Protein AF-A0A699ZRK3-F1 (afdb_monomer)

Radius of gyration: 32.1 Å; Cα contacts (8 Å, |Δi|>4): 124; chains: 1; bounding box: 106×73×51 Å

pLDDT: mean 73.46, std 18.44, range [34.91, 96.25]

Mean predicted aligned error: 18.44 Å

Sequence (163 aa):
MKPRAFPRVPQQLSASVSWQQLATVFAVLYSLGYLVGFLTKDSLFSGGLVTSGSGHAPSAVLLDATHKWKGDTVHTVFTSSGDAYQNFQSRIMYATYKLVQQQPGGERLTGFTRILHRTVPDVLMDEIPTFHTQPLKPQCDGWCDYPVANSEWLACVRGHSVV

Nearest PDB structures (foldseek):
  3m1a-assembly2_B  TM=4.588E-01  e=1.858E+00  Streptomyces avermitilis
  3m1a-assembly6_J  TM=3.728E-01  e=2.599E+00  Streptomyces avermitilis
  3m1a-assembly4_E  TM=3.928E-01  e=9.934E+00  Streptomyces avermitilis

Foldseek 3Di:
DDDDDDDDDDDPPPPDCDPVNVVVVVVVVVVVVVVCCVVCVVVVVPPDDPDPDDDDDPPPPPPPPPDDDDPQADAAEDEDQQDPVSVVVQVVVVVVLVVCLPDVVSVSHDYYEYEHLAPDDHPCVVPHHYDYWDFCDNVPRVHDPCSVVRTCVVCVVVVNDDD

InterPro domains:
  IPR044845 Glycosyltransferase HPAT/SRGT1-like [PTHR31485] (68-151)
  IPR056508 Hydroxyproline O-arabinosyltransferase-like domain [PF23452] (75-150)

Solvent-accessible surface area (backbone atoms only — not comparable to full-atom values): 10412 Å² total; per-residue (Å²): 141,84,84,88,81,80,84,79,77,84,80,80,81,77,81,76,83,47,71,68,58,54,52,51,51,52,53,51,52,51,51,50,50,50,49,51,56,63,72,38,57,71,60,74,75,60,81,65,88,79,74,89,70,81,87,70,77,80,76,75,78,73,73,66,86,80,68,80,76,61,100,75,57,44,68,50,72,49,80,34,77,68,44,77,66,50,47,55,50,49,51,54,52,52,53,50,49,56,57,48,38,74,39,95,76,14,80,29,57,72,44,64,40,39,36,32,48,31,86,68,88,54,92,49,57,87,78,43,57,54,48,79,28,55,54,76,45,78,83,39,48,87,63,51,102,52,41,74,77,39,24,47,60,58,36,51,75,69,71,40,83,85,128

Structure (mmCIF, N/CA/C/O backbone):
data_AF-A0A699ZRK3-F1
#
_entry.id   AF-A0A699ZRK3-F1
#
loop_
_atom_site.group_PDB
_atom_site.id
_atom_site.type_symbol
_atom_site.label_atom_id
_atom_site.label_alt_id
_atom_site.label_comp_id
_atom_site.label_asym_id
_atom_site.label_entity_id
_atom_site.label_seq_id
_atom_site.pdbx_PDB_ins_code
_atom_site.Cartn_x
_atom_site.Cartn_y
_atom_site.Cartn_z
_atom_site.occupancy
_atom_site.B_iso_or_equiv
_atom_site.auth_seq_id
_atom_site.auth_comp_id
_atom_site.auth_asym_id
_atom_site.auth_atom_id
_atom_site.pdbx_PDB_model_num
ATOM 1 N N . MET A 1 1 ? 82.125 53.789 28.891 1.00 50.91 1 MET A N 1
ATOM 2 C CA . MET A 1 1 ? 80.822 53.984 28.214 1.00 50.91 1 MET A CA 1
ATOM 3 C C . MET A 1 1 ? 80.388 52.675 27.573 1.00 50.91 1 MET A C 1
ATOM 5 O O . MET A 1 1 ? 81.111 52.184 26.716 1.00 50.91 1 MET A O 1
ATOM 9 N N . LYS A 1 2 ? 79.229 52.120 27.945 1.00 46.81 2 LYS A N 1
ATOM 10 C CA . LYS A 1 2 ? 78.450 51.267 27.035 1.00 46.81 2 LYS A CA 1
ATOM 11 C C . LYS A 1 2 ? 76.952 51.429 27.350 1.00 46.81 2 LYS A C 1
ATOM 13 O O . LYS A 1 2 ? 76.616 51.489 28.532 1.00 46.81 2 LYS A O 1
ATOM 18 N N . PRO A 1 3 ? 76.091 51.640 26.338 1.00 52.22 3 PRO A N 1
ATOM 19 C CA . PRO A 1 3 ? 74.772 52.235 26.521 1.00 52.22 3 PRO A CA 1
ATOM 20 C C . PRO A 1 3 ? 73.672 51.206 26.826 1.00 52.22 3 PRO A C 1
ATOM 22 O O . PRO A 1 3 ? 73.825 50.011 26.590 1.00 52.22 3 PRO A O 1
ATOM 25 N N . ARG A 1 4 ? 72.563 51.739 27.359 1.00 62.59 4 ARG A N 1
ATOM 26 C CA . ARG A 1 4 ? 71.300 51.082 27.742 1.00 62.59 4 ARG A CA 1
ATOM 27 C C . ARG A 1 4 ? 70.678 50.235 26.625 1.00 62.59 4 ARG A C 1
ATOM 29 O O . ARG A 1 4 ? 70.727 50.620 25.462 1.00 62.59 4 ARG A O 1
ATOM 36 N N . ALA A 1 5 ? 69.925 49.208 27.020 1.00 64.69 5 ALA A N 1
ATOM 37 C CA . ALA A 1 5 ? 68.830 48.662 26.222 1.00 64.69 5 ALA A CA 1
ATOM 38 C C . ALA A 1 5 ? 67.522 48.772 27.025 1.00 64.69 5 ALA A C 1
ATOM 40 O O . ALA A 1 5 ? 67.414 48.231 28.122 1.00 64.69 5 ALA A O 1
ATOM 41 N N . PHE A 1 6 ? 66.553 49.521 26.495 1.00 65.88 6 PHE A N 1
ATOM 42 C CA . PHE A 1 6 ? 65.171 49.530 26.982 1.00 65.88 6 PHE A CA 1
ATOM 43 C C . PHE A 1 6 ? 64.492 48.192 26.631 1.00 65.88 6 PHE A C 1
ATOM 45 O O . PHE A 1 6 ? 64.749 47.664 25.544 1.00 65.88 6 PHE A O 1
ATOM 52 N N . PRO A 1 7 ? 63.613 47.641 27.488 1.00 65.00 7 PRO A N 1
ATOM 53 C CA . PRO A 1 7 ? 62.826 46.469 27.124 1.00 65.00 7 PRO A CA 1
ATOM 54 C C . PRO A 1 7 ? 61.862 46.815 25.979 1.00 65.00 7 PRO A C 1
ATOM 56 O O . PRO A 1 7 ? 61.169 47.832 26.019 1.00 65.00 7 PRO A O 1
ATOM 59 N N . ARG A 1 8 ? 61.839 45.974 24.935 1.00 61.88 8 ARG A N 1
ATOM 60 C CA . ARG A 1 8 ? 60.886 46.084 23.821 1.00 61.88 8 ARG A CA 1
ATOM 61 C C . ARG A 1 8 ? 59.475 45.817 24.337 1.00 61.88 8 ARG A C 1
ATOM 63 O O . ARG A 1 8 ? 59.236 44.801 24.983 1.00 61.88 8 ARG A O 1
ATOM 70 N N . VAL A 1 9 ? 58.546 46.700 23.989 1.00 65.12 9 VAL A N 1
ATOM 71 C CA . VAL A 1 9 ? 57.104 46.448 24.090 1.00 65.12 9 VAL A CA 1
ATOM 72 C C . VAL A 1 9 ? 56.767 45.214 23.235 1.00 65.12 9 VAL A C 1
ATOM 74 O O . VAL A 1 9 ? 57.227 45.151 22.090 1.00 65.12 9 VAL A O 1
ATOM 77 N N . PRO A 1 10 ? 55.999 44.228 23.732 1.00 56.53 10 PRO A N 1
ATOM 78 C CA . PRO A 1 10 ? 55.532 43.135 22.893 1.00 56.53 10 PRO A CA 1
ATOM 79 C C . PRO A 1 10 ? 54.540 43.675 21.855 1.00 56.53 10 PRO A C 1
ATOM 81 O O . PRO A 1 10 ? 53.501 44.242 22.188 1.00 56.53 10 PRO A O 1
ATOM 84 N N . GLN A 1 11 ? 54.890 43.509 20.581 1.00 57.34 11 GLN A N 1
ATOM 85 C CA . GLN A 1 11 ? 54.025 43.762 19.433 1.00 57.34 11 GLN A CA 1
ATOM 86 C C . GLN A 1 11 ? 52.790 42.853 19.542 1.00 57.34 11 GLN A C 1
ATOM 88 O O . GLN A 1 11 ? 52.903 41.635 19.408 1.00 57.34 11 GLN A O 1
ATOM 93 N N . GLN A 1 12 ? 51.608 43.422 19.796 1.00 53.88 12 GLN A N 1
ATOM 94 C CA . GLN A 1 12 ? 50.357 42.681 19.650 1.00 53.88 12 GLN A CA 1
ATOM 95 C C . GLN A 1 12 ? 50.133 42.362 18.166 1.00 53.88 12 GLN A C 1
ATOM 97 O O . GLN A 1 12 ? 49.820 43.243 17.366 1.00 53.88 12 GLN A O 1
ATOM 102 N N . LEU A 1 13 ? 50.283 41.089 17.802 1.00 55.91 13 LEU A N 1
ATOM 103 C CA . LEU A 1 13 ? 49.837 40.543 16.522 1.00 55.91 13 LEU A CA 1
ATOM 104 C C . LEU A 1 13 ? 48.305 40.461 16.539 1.00 55.91 13 LEU A C 1
ATOM 106 O O . LEU A 1 13 ? 47.732 39.480 17.008 1.00 55.91 13 LEU A O 1
ATOM 110 N N . SER A 1 14 ? 47.632 41.502 16.048 1.00 60.44 14 SER A N 1
ATOM 111 C CA . SER A 1 14 ? 46.216 41.397 15.695 1.00 60.44 14 SER A CA 1
ATOM 112 C C . SER A 1 14 ? 46.118 40.686 14.345 1.00 60.44 14 SER A C 1
ATOM 114 O O . SER A 1 14 ? 46.372 41.259 13.290 1.00 60.44 14 SER A O 1
ATOM 116 N N . ALA A 1 15 ? 45.808 39.391 14.370 1.00 63.41 15 ALA A N 1
ATOM 117 C CA . ALA A 1 15 ? 45.416 38.681 13.163 1.00 63.41 15 ALA A CA 1
ATOM 118 C C . ALA A 1 15 ? 43.991 39.131 12.805 1.00 63.41 15 ALA A C 1
ATOM 120 O O . ALA A 1 15 ? 43.018 38.667 13.399 1.00 63.41 15 ALA A O 1
ATOM 121 N N . SER A 1 16 ? 43.857 40.082 11.881 1.00 68.94 16 SER A N 1
ATOM 122 C CA . SER A 1 16 ? 42.559 40.421 11.304 1.00 68.94 16 SER A CA 1
ATOM 123 C C . SER A 1 16 ? 42.123 39.267 10.402 1.00 68.94 16 SER A C 1
ATOM 125 O O . SER A 1 16 ? 42.704 39.018 9.348 1.00 68.94 16 SER A O 1
ATOM 127 N N . VAL A 1 17 ? 41.113 38.516 10.842 1.00 72.69 17 VAL A N 1
ATOM 128 C CA . VAL A 1 17 ? 40.500 37.473 10.016 1.00 72.69 17 VAL A CA 1
ATOM 129 C C . VAL A 1 17 ? 39.837 38.158 8.823 1.00 72.69 17 VAL A C 1
ATOM 131 O O . VAL A 1 17 ? 38.891 38.930 8.981 1.00 72.69 17 VAL A O 1
ATOM 134 N N . SER A 1 18 ? 40.370 37.914 7.627 1.00 83.38 18 SER A N 1
ATOM 135 C CA . SER A 1 18 ? 39.844 38.496 6.392 1.00 83.38 18 SER A CA 1
ATOM 136 C C . SER A 1 18 ? 38.521 37.825 6.019 1.00 83.38 18 SER A C 1
ATOM 138 O O . SER A 1 18 ? 38.373 36.609 6.136 1.00 83.38 18 SER A O 1
ATOM 140 N N . TRP A 1 19 ? 37.568 38.591 5.484 1.00 80.19 19 TRP A N 1
ATOM 141 C CA . TRP A 1 19 ? 36.322 38.054 4.918 1.00 80.19 19 TRP A CA 1
ATOM 142 C C . TRP A 1 19 ? 36.567 36.966 3.865 1.00 80.19 19 TRP A C 1
ATOM 144 O O . TRP A 1 19 ? 35.790 36.018 3.760 1.00 80.19 19 TRP A O 1
ATOM 154 N N . GLN A 1 20 ? 37.682 37.056 3.136 1.00 81.88 20 GLN A N 1
ATOM 155 C CA . GLN A 1 20 ? 38.101 36.025 2.187 1.00 81.88 20 GLN A CA 1
ATOM 156 C C . GLN A 1 20 ? 38.445 34.704 2.886 1.00 81.88 20 GLN A C 1
ATOM 158 O O . GLN A 1 20 ? 38.122 33.649 2.356 1.00 81.88 20 GLN A O 1
ATOM 163 N N . GLN A 1 21 ? 39.043 34.745 4.081 1.00 81.88 21 GLN A N 1
ATOM 164 C CA . GLN A 1 21 ? 39.344 33.541 4.864 1.00 81.88 21 GLN A CA 1
ATOM 165 C C . GLN A 1 21 ? 38.072 32.889 5.412 1.00 81.88 21 GLN A C 1
ATOM 167 O O . GLN A 1 21 ? 37.970 31.668 5.438 1.00 81.88 21 GLN A O 1
ATOM 172 N N . LEU A 1 22 ? 37.075 33.683 5.809 1.00 86.25 22 LEU A N 1
ATOM 173 C CA . LEU A 1 22 ? 35.781 33.136 6.224 1.00 86.25 22 LEU A CA 1
ATOM 174 C C . LEU A 1 22 ? 35.060 32.481 5.042 1.00 86.25 22 LEU A C 1
ATOM 176 O O . LEU A 1 22 ? 34.592 31.351 5.159 1.00 86.25 22 LEU A O 1
ATOM 180 N N . ALA A 1 23 ? 35.025 33.152 3.888 1.00 87.69 23 ALA A N 1
ATOM 181 C CA . ALA A 1 23 ? 34.386 32.626 2.686 1.00 87.69 23 ALA A CA 1
ATOM 182 C C . ALA A 1 23 ? 35.024 31.310 2.208 1.00 87.69 23 ALA A C 1
ATOM 184 O O . ALA A 1 23 ? 34.302 30.379 1.849 1.00 87.69 23 ALA A O 1
ATOM 185 N N . THR A 1 24 ? 36.357 31.194 2.245 1.00 88.69 24 THR A N 1
ATOM 186 C CA . THR A 1 24 ? 37.041 29.948 1.867 1.00 88.69 24 THR A CA 1
ATOM 187 C C . THR A 1 24 ? 36.759 28.823 2.854 1.00 88.69 24 THR A C 1
ATOM 189 O O . THR A 1 24 ? 3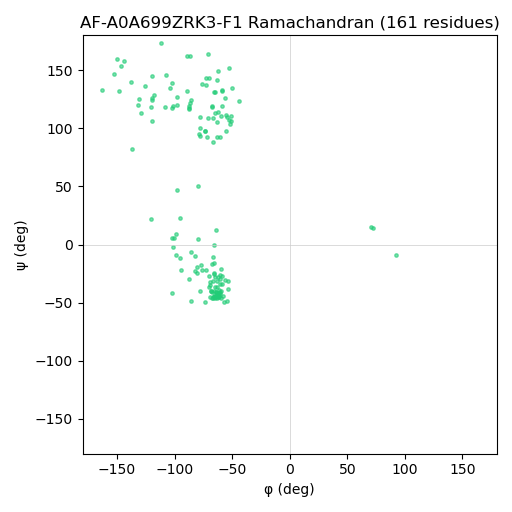6.483 27.707 2.420 1.00 88.69 24 THR A O 1
ATOM 192 N N . VAL A 1 25 ? 36.741 29.098 4.161 1.00 91.81 25 VAL A N 1
ATOM 193 C CA . VAL A 1 25 ? 36.382 28.091 5.172 1.00 91.81 25 VAL A CA 1
ATOM 194 C C . VAL A 1 25 ? 34.942 27.609 4.977 1.00 91.81 25 VAL A C 1
ATOM 196 O O . VAL A 1 25 ? 34.713 26.401 4.948 1.00 91.81 25 VAL A O 1
ATOM 199 N N . PHE A 1 26 ? 33.977 28.507 4.756 1.00 92.25 26 PHE A N 1
ATOM 200 C CA . PHE A 1 26 ? 32.590 28.109 4.489 1.00 92.25 26 PHE A CA 1
ATOM 201 C C . PHE A 1 26 ? 32.445 27.297 3.198 1.00 92.25 26 PHE A C 1
ATOM 203 O O . PHE A 1 26 ? 31.737 26.292 3.194 1.00 92.25 26 PHE A O 1
ATOM 210 N N . ALA A 1 27 ? 33.138 27.681 2.123 1.00 91.12 27 ALA A N 1
ATOM 211 C CA . ALA A 1 27 ? 33.114 26.936 0.866 1.00 91.12 27 ALA A CA 1
ATOM 212 C C . ALA A 1 27 ? 33.709 25.524 1.020 1.00 91.12 27 ALA A C 1
ATOM 214 O O . ALA A 1 27 ? 33.151 24.555 0.499 1.00 91.12 27 ALA A O 1
ATOM 215 N N . VAL A 1 28 ? 34.805 25.388 1.774 1.00 94.00 28 VAL A N 1
ATOM 216 C CA . VAL A 1 28 ? 35.424 24.086 2.074 1.00 94.00 28 VAL A CA 1
ATOM 217 C C . VAL A 1 28 ? 34.499 23.230 2.937 1.00 94.00 28 VAL A C 1
ATOM 219 O O . VAL A 1 28 ? 34.281 22.069 2.616 1.00 94.00 28 VAL A O 1
ATOM 222 N N . LEU A 1 29 ? 33.893 23.789 3.986 1.00 92.06 29 LEU A N 1
ATOM 223 C CA . LEU A 1 29 ? 32.959 23.048 4.840 1.00 92.06 29 LEU A CA 1
ATOM 224 C C . LEU A 1 29 ? 31.702 22.607 4.079 1.00 92.06 29 LEU A C 1
ATOM 226 O O . LEU A 1 29 ? 31.259 21.470 4.236 1.00 92.06 29 LEU A O 1
ATOM 230 N N . TYR A 1 30 ? 31.155 23.472 3.223 1.00 91.94 30 TYR A N 1
ATOM 231 C CA . TYR A 1 30 ? 29.987 23.150 2.405 1.00 91.94 30 TYR A CA 1
ATOM 232 C C . TYR A 1 30 ? 30.292 22.045 1.386 1.00 91.94 30 TYR A C 1
ATOM 234 O O . TYR A 1 30 ? 29.523 21.094 1.255 1.00 91.94 30 TYR A O 1
ATOM 242 N N . SER A 1 31 ? 31.439 22.125 0.706 1.00 89.69 31 SER A N 1
ATOM 243 C CA . SER A 1 31 ? 31.862 21.104 -0.261 1.00 89.69 31 SER A CA 1
ATOM 244 C C . SER A 1 31 ? 32.213 19.770 0.404 1.00 89.69 31 SER A C 1
ATOM 246 O O . SER A 1 31 ? 31.800 18.728 -0.105 1.00 89.69 31 SER A O 1
ATOM 248 N N . LEU A 1 32 ? 32.877 19.777 1.569 1.00 91.12 32 LEU A N 1
ATOM 249 C CA . LEU A 1 32 ? 33.107 18.554 2.348 1.00 91.12 32 LEU A CA 1
ATOM 250 C C . LEU A 1 32 ? 31.785 17.931 2.806 1.00 91.12 32 LEU A C 1
ATOM 252 O O . LEU A 1 32 ? 31.603 16.724 2.678 1.00 91.12 32 LEU A O 1
ATOM 256 N N . GLY A 1 33 ? 30.852 18.747 3.305 1.00 86.19 33 GLY A N 1
ATOM 257 C CA . GLY A 1 33 ? 29.530 18.290 3.732 1.00 86.19 33 GLY A CA 1
ATOM 258 C C . GLY A 1 33 ? 28.728 17.682 2.583 1.00 86.19 33 GLY A C 1
ATOM 259 O O . GLY A 1 33 ? 28.135 16.616 2.742 1.00 86.19 33 GLY A O 1
ATOM 260 N N . TYR A 1 34 ? 28.770 18.303 1.401 1.00 87.44 34 TYR A N 1
ATOM 261 C CA . TYR A 1 34 ? 28.117 17.769 0.207 1.00 87.44 34 TYR A CA 1
ATOM 262 C C . TYR A 1 34 ? 28.754 16.454 -0.255 1.00 87.44 34 TYR A C 1
ATOM 264 O O . TYR A 1 34 ? 28.038 15.525 -0.621 1.00 87.44 34 TYR A O 1
ATOM 272 N N . LEU A 1 35 ? 30.084 16.337 -0.194 1.00 81.94 35 LEU A N 1
ATOM 273 C CA . LEU A 1 35 ? 30.799 15.116 -0.563 1.00 81.94 35 LEU A CA 1
ATOM 274 C C . LEU A 1 35 ? 30.518 13.969 0.418 1.00 81.94 35 LEU A C 1
ATOM 276 O O . LEU A 1 35 ? 30.198 12.865 -0.013 1.00 81.94 35 LEU A O 1
ATOM 280 N N . VAL A 1 36 ? 30.561 14.226 1.728 1.00 81.81 36 VAL A N 1
ATOM 281 C CA . VAL A 1 36 ? 30.199 13.234 2.756 1.00 81.81 36 VAL A CA 1
ATOM 282 C C . VAL A 1 36 ? 28.739 12.821 2.599 1.00 81.81 36 VAL A C 1
ATOM 284 O O . VAL A 1 36 ? 28.434 11.630 2.598 1.00 81.81 36 VAL A O 1
ATOM 287 N N . GLY A 1 37 ? 27.842 13.784 2.386 1.00 77.06 37 GLY A N 1
ATOM 288 C CA . GLY A 1 37 ? 26.435 13.518 2.116 1.00 77.06 37 GLY A CA 1
ATOM 289 C C . GLY A 1 37 ? 26.200 12.798 0.790 1.00 77.06 37 GLY A C 1
ATOM 290 O O . GLY A 1 37 ? 25.201 12.110 0.676 1.00 77.06 37 GLY A O 1
ATOM 291 N N . PHE A 1 38 ? 27.094 12.911 -0.200 1.00 77.38 38 PHE A N 1
ATOM 292 C CA . PHE A 1 38 ? 27.051 12.155 -1.455 1.00 77.38 38 PHE A CA 1
ATOM 293 C C . PHE A 1 38 ? 27.543 10.717 -1.283 1.00 77.38 38 PHE A C 1
ATOM 295 O O . PHE A 1 38 ? 26.935 9.809 -1.839 1.00 77.38 38 PHE A O 1
ATOM 302 N N . LEU A 1 39 ? 28.597 10.514 -0.494 1.00 74.56 39 LEU A N 1
ATOM 303 C CA . LEU A 1 39 ? 29.219 9.206 -0.275 1.00 74.56 39 LEU A CA 1
ATOM 304 C C . LEU A 1 39 ? 28.481 8.343 0.758 1.00 74.56 39 LEU A C 1
ATOM 306 O O . LEU A 1 39 ? 28.585 7.125 0.710 1.00 74.56 39 LEU A O 1
ATOM 310 N N . THR A 1 40 ? 27.729 8.948 1.680 1.00 64.50 40 THR A N 1
ATOM 311 C CA . THR A 1 40 ? 27.005 8.220 2.744 1.00 64.50 40 THR A CA 1
ATOM 312 C C . THR A 1 40 ? 25.511 8.021 2.465 1.00 64.50 40 THR A C 1
ATOM 314 O O . THR A 1 40 ? 24.810 7.471 3.318 1.00 64.50 40 THR A O 1
ATOM 317 N N . LYS A 1 41 ? 25.011 8.401 1.275 1.00 61.16 41 LYS A N 1
ATOM 318 C CA . LYS A 1 41 ? 23.595 8.215 0.875 1.00 61.16 41 LYS A CA 1
ATOM 319 C C . LYS A 1 41 ? 23.137 6.767 1.027 1.00 61.16 41 LYS A C 1
ATOM 321 O O . LYS A 1 41 ? 22.035 6.527 1.511 1.00 61.16 41 LYS A O 1
ATOM 326 N N . ASP A 1 42 ? 24.019 5.826 0.700 1.00 58.03 42 ASP A N 1
ATOM 327 C CA . ASP A 1 42 ? 23.730 4.389 0.742 1.00 58.03 42 ASP A CA 1
ATOM 328 C C . ASP A 1 42 ? 23.875 3.801 2.161 1.00 58.03 42 ASP A C 1
ATOM 330 O O . ASP A 1 42 ? 23.264 2.785 2.499 1.00 58.03 42 ASP A O 1
ATOM 334 N N . SER A 1 43 ? 24.656 4.458 3.028 1.00 55.06 43 SER A N 1
ATOM 335 C CA . SER A 1 43 ? 24.930 4.014 4.402 1.00 55.06 43 SER A CA 1
ATOM 336 C C . SER A 1 43 ? 23.887 4.505 5.410 1.00 55.06 43 SER A C 1
ATOM 338 O O . SER A 1 43 ? 23.614 3.812 6.387 1.00 55.06 43 SER A O 1
ATOM 340 N N . LEU A 1 44 ? 23.271 5.669 5.170 1.00 52.25 44 LEU A N 1
ATOM 341 C CA . LEU A 1 44 ? 22.223 6.232 6.036 1.00 52.25 44 LEU A CA 1
ATOM 342 C C . LEU A 1 44 ? 20.883 5.481 5.932 1.00 52.25 44 LEU A C 1
ATOM 344 O O . LEU A 1 44 ? 20.105 5.512 6.881 1.00 52.25 44 LEU A O 1
ATOM 348 N N . PHE A 1 45 ? 20.638 4.760 4.832 1.00 52.53 45 PHE A N 1
ATOM 349 C CA . PHE A 1 45 ? 19.440 3.927 4.640 1.00 52.53 45 PHE A CA 1
ATOM 350 C C . PHE A 1 45 ? 19.664 2.420 4.868 1.00 52.53 45 PHE A C 1
ATOM 352 O O . PHE A 1 45 ? 18.701 1.660 4.822 1.00 52.53 45 PHE A O 1
ATOM 359 N N . SER A 1 46 ? 20.891 1.982 5.176 1.00 47.34 46 SER A N 1
ATOM 360 C CA . SER A 1 46 ? 21.215 0.556 5.394 1.00 47.34 46 SER A CA 1
ATOM 361 C C . SER A 1 46 ? 21.359 0.154 6.871 1.00 47.34 46 SER A C 1
ATOM 363 O O . SER A 1 46 ? 21.687 -0.990 7.178 1.00 47.34 46 SER A O 1
ATOM 365 N N . GLY A 1 47 ? 21.084 1.060 7.813 1.00 43.12 47 GLY A N 1
ATOM 366 C CA . GLY A 1 47 ? 21.090 0.788 9.256 1.00 43.12 47 GLY A CA 1
ATOM 367 C C . GLY A 1 47 ? 19.819 0.098 9.764 1.00 43.12 47 GLY A C 1
ATOM 368 O O . GLY A 1 47 ? 19.212 0.575 10.718 1.00 43.12 47 GLY A O 1
ATOM 369 N N . GLY A 1 48 ? 19.395 -0.991 9.121 1.00 40.47 48 GLY A N 1
ATOM 370 C CA . GLY A 1 48 ? 18.291 -1.842 9.565 1.00 40.47 48 GLY A CA 1
ATOM 371 C C . GLY A 1 48 ? 18.792 -3.260 9.807 1.00 40.47 48 GLY A C 1
ATOM 372 O O . GLY A 1 48 ? 19.083 -3.987 8.864 1.00 40.47 48 GLY A O 1
ATOM 373 N N . LEU A 1 49 ? 18.910 -3.641 11.078 1.00 41.53 49 LEU A N 1
ATOM 374 C CA . LEU A 1 49 ? 19.190 -4.997 11.541 1.00 41.53 49 LEU A CA 1
ATOM 375 C C . LEU A 1 49 ? 18.201 -5.988 10.898 1.00 41.53 49 LEU A C 1
ATOM 377 O O . LEU A 1 49 ? 17.047 -6.069 11.311 1.00 41.53 49 LEU A O 1
ATOM 381 N N . VAL A 1 50 ? 18.653 -6.748 9.900 1.00 40.19 50 VAL A N 1
ATOM 382 C CA . VAL A 1 50 ? 17.917 -7.903 9.375 1.00 40.19 50 VAL A CA 1
ATOM 383 C C . VAL A 1 50 ? 18.037 -9.013 10.412 1.00 40.19 50 VAL A C 1
ATOM 385 O O . VAL A 1 50 ? 19.050 -9.709 10.496 1.00 40.19 50 VAL A O 1
ATOM 388 N N . THR A 1 51 ? 17.013 -9.161 11.249 1.00 36.88 51 THR A N 1
ATOM 389 C CA . THR A 1 51 ? 16.812 -10.400 11.992 1.00 36.88 51 THR A CA 1
ATOM 390 C C . THR A 1 51 ? 16.449 -11.473 10.971 1.00 36.88 51 THR A C 1
ATOM 392 O O . THR A 1 51 ? 15.471 -11.361 10.237 1.00 36.88 51 THR A O 1
ATOM 395 N N . SER A 1 52 ? 17.293 -12.499 10.875 1.00 42.78 52 SER A N 1
ATOM 396 C CA . SER A 1 52 ? 17.034 -13.689 10.067 1.00 42.78 52 SER A CA 1
ATOM 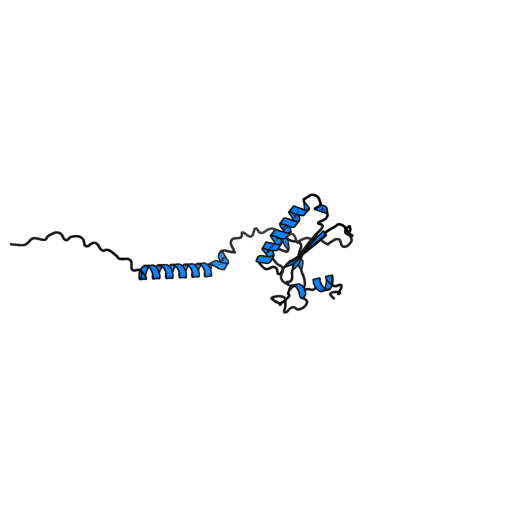397 C C . SER A 1 52 ? 15.853 -14.439 10.692 1.00 42.78 52 SER A C 1
ATOM 399 O O . SER A 1 52 ? 16.018 -15.247 11.605 1.00 42.78 52 SER A O 1
ATOM 401 N N . GLY A 1 53 ? 14.642 -14.064 10.280 1.00 34.91 53 GLY A N 1
ATOM 402 C CA . GLY A 1 53 ? 13.392 -14.730 10.612 1.00 34.91 53 GLY A CA 1
ATOM 403 C C . GLY A 1 53 ? 13.130 -15.833 9.597 1.00 34.91 53 GLY A C 1
ATOM 404 O O . GLY A 1 53 ? 13.026 -15.583 8.400 1.00 34.91 53 GLY A O 1
ATOM 405 N N . SER A 1 54 ? 13.058 -17.059 10.094 1.00 37.53 54 SER A N 1
ATOM 406 C CA . SER A 1 54 ? 12.705 -18.283 9.386 1.00 37.53 54 SER A CA 1
ATOM 407 C C . SER A 1 54 ? 11.498 -18.108 8.457 1.00 37.53 54 SER A C 1
ATOM 409 O O . SER A 1 54 ? 10.401 -17.751 8.887 1.00 37.53 54 SER A O 1
ATOM 411 N N . GLY A 1 55 ? 11.713 -18.418 7.175 1.00 38.56 55 GLY A N 1
ATOM 412 C CA . GLY A 1 55 ? 10.689 -18.403 6.140 1.00 38.56 55 GLY A CA 1
ATOM 413 C C . GLY A 1 55 ? 9.499 -19.288 6.501 1.00 38.56 55 GLY A C 1
ATOM 414 O O . GLY A 1 55 ? 9.598 -20.513 6.504 1.00 38.56 55 GLY 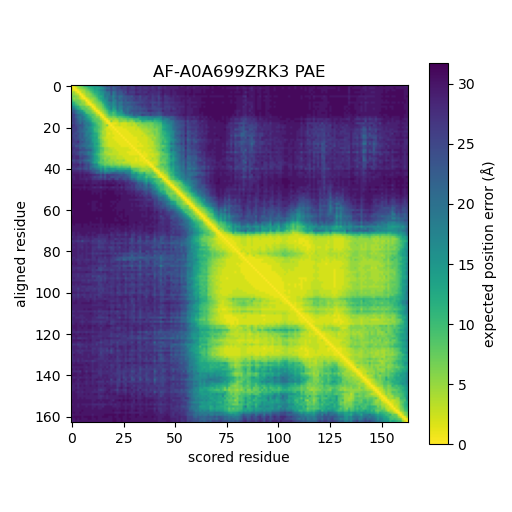A O 1
ATOM 415 N N . HIS A 1 56 ? 8.367 -18.648 6.763 1.00 37.75 56 HIS A N 1
ATOM 416 C CA . HIS A 1 56 ? 7.059 -19.232 6.521 1.00 37.75 56 HIS A CA 1
ATOM 417 C C . HIS A 1 56 ? 6.554 -18.588 5.237 1.00 37.75 56 HIS A C 1
ATOM 419 O O . HIS A 1 56 ? 6.425 -17.368 5.163 1.00 37.75 56 HIS A O 1
ATOM 425 N N . ALA A 1 57 ? 6.346 -19.411 4.208 1.00 42.47 57 ALA A N 1
ATOM 426 C CA . ALA A 1 57 ? 5.706 -18.984 2.975 1.00 42.47 57 ALA A CA 1
ATOM 427 C C . ALA A 1 57 ? 4.400 -18.248 3.322 1.00 42.47 57 ALA A C 1
ATOM 429 O O . ALA A 1 57 ? 3.655 -18.746 4.175 1.00 42.47 57 ALA A O 1
ATOM 430 N N . PRO A 1 58 ? 4.100 -17.088 2.711 1.00 42.53 58 PRO A N 1
ATOM 431 C CA . PRO A 1 58 ? 2.802 -16.476 2.898 1.00 42.53 58 PRO A CA 1
ATOM 432 C C . PRO A 1 58 ? 1.774 -17.460 2.351 1.00 42.53 58 PRO A C 1
ATOM 434 O O . PRO A 1 58 ? 1.759 -17.773 1.159 1.00 42.53 58 PRO A O 1
ATOM 437 N N . SER A 1 59 ? 0.947 -17.995 3.248 1.00 37.59 59 SER A N 1
ATOM 438 C CA . SER A 1 59 ? -0.284 -18.670 2.879 1.00 37.59 59 SER A CA 1
ATOM 439 C C . SER A 1 59 ? -1.024 -17.721 1.953 1.00 37.59 59 SER A C 1
ATOM 441 O O . SER A 1 59 ? -1.526 -16.689 2.399 1.00 37.59 59 SER A O 1
ATOM 443 N N . ALA A 1 60 ? -1.042 -18.038 0.658 1.00 39.25 60 ALA A N 1
ATOM 444 C CA . ALA A 1 60 ? -1.964 -17.420 -0.267 1.00 39.25 60 ALA A CA 1
ATOM 445 C C . ALA A 1 60 ? -3.336 -17.577 0.381 1.00 39.25 60 ALA A C 1
ATOM 447 O O . ALA A 1 60 ? -3.821 -18.697 0.560 1.00 39.25 60 ALA A O 1
ATOM 448 N N . VAL A 1 61 ? -3.909 -16.461 0.830 1.00 43.38 61 VAL A N 1
ATOM 449 C CA . VAL A 1 61 ? -5.301 -16.417 1.243 1.00 43.38 61 VAL A CA 1
ATOM 450 C C . VAL A 1 61 ? -6.056 -16.731 -0.036 1.00 43.38 61 VAL A C 1
ATOM 452 O O . VAL A 1 61 ? -6.268 -15.859 -0.875 1.00 43.38 61 VAL A O 1
ATOM 455 N N . LEU A 1 62 ? -6.349 -18.018 -0.231 1.00 41.56 62 LEU A N 1
ATOM 456 C CA . LEU A 1 62 ? -7.334 -18.485 -1.183 1.00 41.56 62 LEU A CA 1
ATOM 457 C C . LEU A 1 62 ? -8.602 -17.743 -0.791 1.00 41.56 62 LEU A C 1
ATOM 459 O O . LEU A 1 62 ? -9.255 -18.089 0.192 1.00 41.56 62 LEU A O 1
ATOM 463 N N . LEU A 1 63 ? -8.871 -16.646 -1.499 1.00 47.81 63 LEU A N 1
ATOM 464 C CA . LEU A 1 63 ? -10.155 -15.978 -1.472 1.00 47.81 63 LEU A CA 1
ATOM 465 C C . LEU A 1 63 ? -11.162 -17.074 -1.783 1.00 47.81 63 LEU A C 1
ATOM 467 O O . LEU A 1 63 ? -11.198 -17.588 -2.901 1.00 47.81 63 LEU A O 1
ATOM 471 N N . ASP A 1 64 ? -11.901 -17.488 -0.760 1.00 45.72 64 ASP A N 1
ATOM 472 C CA . ASP A 1 64 ? -13.005 -18.413 -0.901 1.00 45.72 64 ASP A CA 1
ATOM 473 C C . ASP A 1 64 ? -14.030 -17.750 -1.824 1.00 45.72 64 ASP A C 1
ATOM 475 O O . ASP A 1 64 ? -14.876 -16.957 -1.410 1.00 45.72 64 ASP A O 1
ATOM 479 N N . ALA A 1 65 ? -13.902 -18.039 -3.119 1.00 52.78 65 ALA A N 1
ATOM 480 C CA . ALA A 1 65 ? -14.737 -17.497 -4.180 1.00 52.78 65 ALA A CA 1
ATOM 481 C C . ALA A 1 65 ? -16.201 -17.962 -4.063 1.00 52.78 65 ALA A C 1
ATOM 483 O O . ALA A 1 65 ? -17.034 -17.588 -4.889 1.00 52.78 65 ALA A O 1
ATOM 484 N N . THR A 1 66 ? -16.529 -18.775 -3.050 1.00 48.66 66 THR A N 1
ATOM 485 C CA . THR A 1 66 ? -17.878 -19.277 -2.793 1.00 48.66 66 THR A CA 1
ATOM 486 C C . THR A 1 66 ? -18.660 -18.436 -1.779 1.00 48.66 66 THR A C 1
ATOM 488 O O . THR A 1 66 ? -19.888 -18.559 -1.707 1.00 48.66 66 THR A O 1
ATOM 491 N N . HIS A 1 67 ? -18.012 -17.507 -1.063 1.00 55.25 67 HIS A N 1
ATOM 492 C CA . HIS A 1 67 ? -18.703 -16.630 -0.120 1.00 55.25 67 HIS A CA 1
ATOM 493 C C . HIS A 1 67 ? -19.419 -15.484 -0.854 1.00 55.25 67 HIS A C 1
ATOM 495 O O . HIS A 1 67 ? -18.840 -14.441 -1.166 1.00 55.25 67 HIS A O 1
ATOM 501 N N . LYS A 1 68 ? -20.716 -15.665 -1.140 1.00 57.84 68 LYS A N 1
ATOM 502 C CA . LYS A 1 68 ? -21.580 -14.574 -1.615 1.00 57.84 68 LYS A CA 1
ATOM 503 C C . LYS A 1 68 ? -21.683 -13.502 -0.532 1.00 57.84 68 LYS A C 1
ATOM 505 O O . LYS A 1 68 ? -22.396 -13.668 0.457 1.00 57.84 68 LYS A O 1
ATOM 510 N N . TRP A 1 69 ? -20.994 -12.388 -0.750 1.00 60.56 69 TRP A N 1
ATOM 511 C CA . TRP A 1 69 ? -21.085 -11.212 0.103 1.00 60.56 69 TRP A CA 1
ATOM 512 C C . TRP A 1 69 ? -22.526 -10.692 0.147 1.00 60.56 69 TRP A C 1
ATOM 514 O O . TRP A 1 69 ? -23.206 -10.578 -0.876 1.00 60.56 69 TRP A O 1
ATOM 524 N N . LYS A 1 70 ? -23.014 -10.404 1.354 1.00 67.12 70 LYS A N 1
ATOM 525 C CA . LYS A 1 70 ? -24.328 -9.787 1.565 1.00 67.12 70 LYS A CA 1
ATOM 526 C C . LYS A 1 70 ? -24.301 -8.397 0.911 1.00 67.12 70 LYS A C 1
ATOM 528 O O . LYS A 1 70 ? -23.295 -7.713 1.023 1.00 67.12 70 LYS A O 1
ATOM 533 N N . GLY A 1 71 ? -25.382 -7.947 0.267 1.00 73.00 71 GLY A N 1
ATOM 534 C CA . GLY A 1 71 ? -25.418 -6.682 -0.503 1.00 73.00 71 GLY A CA 1
ATOM 535 C C . GLY A 1 71 ? -25.211 -5.375 0.287 1.00 73.00 71 GLY A C 1
ATOM 536 O O . GLY A 1 71 ? -25.471 -4.304 -0.239 1.00 73.00 71 GLY A O 1
ATOM 537 N N . ASP A 1 72 ? -24.771 -5.468 1.539 1.00 80.94 72 ASP A N 1
ATOM 538 C CA . ASP A 1 72 ? -24.532 -4.376 2.485 1.00 80.94 72 ASP A CA 1
ATOM 539 C C . ASP A 1 72 ? -23.056 -4.356 2.951 1.00 80.94 72 ASP A C 1
ATOM 541 O O . ASP A 1 72 ? -22.729 -3.871 4.029 1.00 80.94 72 ASP A O 1
ATOM 545 N N . THR A 1 73 ? -22.152 -4.958 2.169 1.00 87.12 73 THR A N 1
ATOM 546 C CA . THR A 1 73 ? -20.708 -5.004 2.445 1.00 87.12 73 THR A CA 1
ATOM 547 C C . THR A 1 73 ? -19.934 -4.099 1.494 1.00 87.12 73 THR A C 1
ATOM 549 O O . THR A 1 73 ? -20.272 -3.999 0.315 1.00 87.12 73 THR A O 1
ATOM 552 N N . VAL A 1 74 ? -18.852 -3.504 1.983 1.00 89.06 74 VAL A N 1
ATOM 553 C CA . VAL A 1 74 ? -17.965 -2.610 1.241 1.00 89.06 74 VAL A CA 1
ATOM 554 C C . VAL A 1 74 ? -16.561 -3.207 1.210 1.00 89.06 74 VAL A C 1
ATOM 556 O O . VAL A 1 74 ? -15.971 -3.505 2.249 1.00 89.06 74 VAL A O 1
ATOM 559 N N . HIS A 1 75 ? -16.014 -3.339 0.003 1.00 90.38 75 HIS A N 1
ATOM 560 C CA . HIS A 1 75 ? -14.619 -3.704 -0.234 1.00 90.38 75 HIS A CA 1
ATOM 561 C C . HIS A 1 75 ? -13.883 -2.474 -0.759 1.00 90.38 75 HIS A C 1
ATOM 563 O O . HIS A 1 75 ? -14.219 -1.945 -1.818 1.00 90.38 75 HIS A O 1
ATOM 569 N N . THR A 1 76 ? -12.875 -2.016 -0.024 1.00 91.81 76 THR A N 1
ATOM 570 C CA . THR A 1 76 ? -12.054 -0.872 -0.423 1.00 91.81 76 THR A CA 1
ATOM 571 C C . THR A 1 76 ? -10.920 -1.329 -1.325 1.00 91.81 76 THR A C 1
ATOM 573 O O . THR A 1 76 ? -10.114 -2.183 -0.952 1.00 91.81 76 THR A O 1
ATOM 576 N N . VAL A 1 77 ? -10.837 -0.737 -2.510 1.00 91.56 77 VAL A N 1
ATOM 577 C CA . VAL A 1 77 ? -9.795 -1.037 -3.489 1.00 91.56 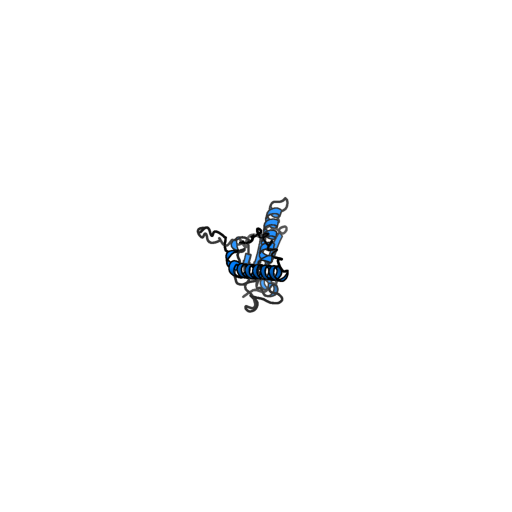77 VAL A CA 1
ATOM 578 C C . VAL A 1 77 ? -9.097 0.253 -3.881 1.00 91.56 77 VAL A C 1
ATOM 580 O O . VAL A 1 77 ? -9.754 1.270 -4.102 1.00 91.56 77 VAL A O 1
ATOM 583 N N . PHE A 1 78 ? -7.770 0.223 -3.972 1.00 90.38 78 PHE A N 1
ATOM 584 C CA . PHE A 1 78 ? -6.998 1.365 -4.453 1.00 90.38 78 PHE A CA 1
ATOM 585 C C . PHE A 1 78 ? -5.789 0.918 -5.264 1.00 90.38 78 PHE A C 1
ATOM 587 O O . PHE A 1 78 ? -5.308 -0.205 -5.140 1.00 90.38 78 PHE A O 1
ATOM 594 N N . THR A 1 79 ? -5.300 1.822 -6.096 1.00 89.31 79 THR A N 1
ATOM 595 C CA . THR A 1 79 ? -4.222 1.594 -7.055 1.00 89.31 79 THR A CA 1
ATOM 596 C C . THR A 1 79 ? -2.915 2.181 -6.543 1.00 89.31 79 THR A C 1
ATOM 598 O O . THR A 1 79 ? -2.915 3.297 -6.025 1.00 89.31 79 THR A O 1
ATOM 601 N N . SER A 1 80 ? -1.802 1.471 -6.717 1.00 88.88 80 SER A N 1
ATOM 602 C CA . SER A 1 80 ? -0.474 1.918 -6.296 1.00 88.88 80 SER A CA 1
ATOM 603 C C . SER A 1 80 ? 0.582 1.598 -7.356 1.00 88.88 80 SER A C 1
ATOM 605 O O . SER A 1 80 ? 0.580 0.524 -7.958 1.00 88.88 80 SER A O 1
ATOM 607 N N . SER A 1 81 ? 1.504 2.536 -7.569 1.00 84.06 81 SER A N 1
ATOM 608 C CA . SER A 1 81 ? 2.734 2.355 -8.357 1.00 84.06 81 SER A CA 1
ATOM 609 C C . SER A 1 81 ? 3.860 1.700 -7.543 1.00 84.06 81 SER A C 1
ATOM 611 O O . SER A 1 81 ? 4.895 1.351 -8.102 1.00 84.06 81 SER A O 1
ATOM 613 N N . GLY A 1 82 ? 3.695 1.553 -6.222 1.00 86.12 82 GLY A N 1
ATOM 614 C CA . GLY A 1 82 ? 4.734 1.044 -5.322 1.00 86.12 82 GLY A CA 1
ATOM 615 C C . GLY A 1 82 ? 5.913 2.003 -5.097 1.00 86.12 82 GLY A C 1
ATOM 616 O O . GLY A 1 82 ? 6.963 1.567 -4.619 1.00 86.12 82 GLY A O 1
ATOM 617 N N . ASP A 1 83 ? 5.779 3.286 -5.460 1.00 87.81 83 ASP A N 1
ATOM 618 C CA . ASP A 1 83 ? 6.774 4.314 -5.135 1.00 87.81 83 ASP A CA 1
ATOM 619 C C . ASP A 1 83 ? 6.769 4.663 -3.631 1.00 87.81 83 ASP A C 1
ATOM 621 O O . ASP A 1 83 ? 5.843 4.331 -2.890 1.00 87.81 83 ASP A O 1
ATOM 625 N N . ALA A 1 84 ? 7.825 5.324 -3.143 1.00 90.00 84 ALA A N 1
ATOM 626 C CA . ALA A 1 84 ? 7.981 5.598 -1.711 1.00 90.00 84 ALA A CA 1
ATOM 627 C C . ALA A 1 84 ? 6.820 6.421 -1.118 1.00 90.00 84 ALA A C 1
ATOM 629 O O . ALA A 1 84 ? 6.426 6.204 0.031 1.00 90.00 84 ALA A O 1
ATOM 630 N N . TYR A 1 85 ? 6.252 7.339 -1.902 1.00 90.50 85 TYR A N 1
ATOM 631 C CA . TYR A 1 85 ? 5.149 8.187 -1.467 1.00 90.50 85 TYR A CA 1
ATOM 632 C C . TYR A 1 85 ? 3.841 7.395 -1.389 1.00 90.50 85 TYR A C 1
ATOM 634 O O . TYR A 1 85 ? 3.173 7.392 -0.352 1.00 90.50 85 TYR A O 1
ATOM 642 N N . GLN A 1 86 ? 3.520 6.654 -2.446 1.00 90.94 86 GLN A N 1
ATOM 643 C CA . GLN A 1 86 ? 2.375 5.758 -2.515 1.00 90.94 86 GLN A CA 1
ATOM 644 C C . GLN A 1 86 ? 2.456 4.666 -1.448 1.00 90.94 86 GLN A C 1
ATOM 646 O O . GLN A 1 86 ? 1.428 4.296 -0.884 1.00 90.94 86 GLN A O 1
ATOM 651 N N . ASN A 1 87 ? 3.650 4.190 -1.097 1.00 92.56 87 ASN A N 1
ATOM 652 C CA . ASN A 1 87 ? 3.832 3.224 -0.016 1.00 92.56 87 ASN A CA 1
ATOM 653 C C . ASN A 1 87 ? 3.476 3.822 1.349 1.00 92.56 87 ASN A C 1
ATOM 655 O O . ASN A 1 87 ? 2.743 3.211 2.131 1.00 92.56 87 ASN A O 1
ATOM 659 N N . PHE A 1 88 ? 3.925 5.045 1.627 1.00 94.56 88 PHE A N 1
ATOM 660 C CA . PHE A 1 88 ? 3.540 5.742 2.851 1.00 94.56 88 PHE A CA 1
ATOM 661 C C . PHE A 1 88 ? 2.024 5.998 2.911 1.00 94.56 88 PHE A C 1
ATOM 663 O O . PHE A 1 88 ? 1.385 5.704 3.925 1.00 94.56 88 PHE A O 1
ATOM 670 N N . GLN A 1 89 ? 1.423 6.452 1.806 1.00 9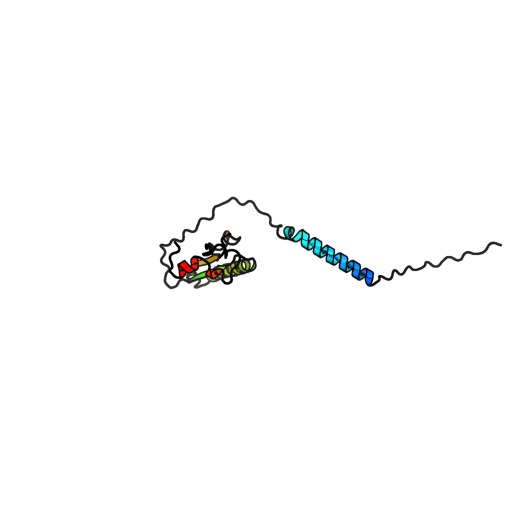4.62 89 GLN A N 1
ATOM 671 C CA . GLN A 1 89 ? -0.029 6.631 1.705 1.00 94.62 89 GLN A CA 1
ATOM 672 C C . GLN A 1 89 ? -0.797 5.316 1.898 1.00 94.62 89 GLN A C 1
ATOM 674 O O . GLN A 1 89 ? -1.788 5.288 2.628 1.00 94.62 89 GLN A O 1
ATOM 679 N N . SER A 1 90 ? -0.314 4.220 1.304 1.00 94.81 90 SER A N 1
ATOM 680 C CA . SER A 1 90 ? -0.903 2.879 1.421 1.00 94.81 90 SER A CA 1
ATOM 681 C C . SER A 1 90 ? -0.974 2.433 2.880 1.00 94.81 90 SER A C 1
ATOM 683 O O . SER A 1 90 ? -2.008 1.937 3.327 1.00 94.81 90 SER A O 1
ATOM 685 N N . ARG A 1 91 ? 0.101 2.660 3.645 1.00 95.56 91 ARG A N 1
ATOM 686 C CA . ARG A 1 91 ? 0.160 2.322 5.073 1.00 95.56 91 ARG A CA 1
ATOM 687 C C . ARG A 1 91 ? -0.828 3.124 5.902 1.00 95.56 91 ARG A C 1
ATOM 689 O O . ARG A 1 91 ? -1.546 2.540 6.710 1.00 95.56 91 ARG A O 1
ATOM 696 N N . ILE A 1 92 ? -0.905 4.438 5.686 1.00 96.25 92 ILE A N 1
ATOM 697 C CA . ILE A 1 92 ? -1.877 5.290 6.388 1.00 96.25 92 ILE A CA 1
ATOM 698 C C . ILE A 1 92 ? -3.301 4.822 6.087 1.00 96.25 92 ILE A C 1
ATOM 700 O O . ILE A 1 92 ? -4.113 4.672 7.002 1.00 96.25 92 ILE A O 1
ATOM 704 N N . MET A 1 93 ? -3.596 4.557 4.815 1.00 95.88 93 MET A N 1
ATOM 705 C CA . MET A 1 93 ? -4.919 4.130 4.377 1.00 95.88 93 MET A CA 1
ATOM 706 C C . MET A 1 93 ? -5.306 2.780 4.987 1.00 95.88 93 MET A C 1
ATOM 708 O O . MET A 1 93 ? -6.396 2.651 5.539 1.00 95.88 93 MET A O 1
ATOM 712 N N . TYR A 1 94 ? -4.398 1.802 4.968 1.00 95.50 94 TYR A N 1
ATOM 713 C CA . TYR A 1 94 ? -4.644 0.480 5.540 1.00 95.50 94 TYR A CA 1
ATOM 714 C C . TYR A 1 94 ? -4.752 0.503 7.071 1.00 95.50 94 TYR A C 1
ATOM 716 O O . TYR A 1 94 ? -5.615 -0.161 7.647 1.00 95.50 94 TYR A O 1
ATOM 724 N N . ALA A 1 95 ? -3.916 1.292 7.749 1.00 96.06 95 ALA A N 1
ATOM 725 C CA . ALA A 1 95 ? -4.023 1.484 9.193 1.00 96.06 95 ALA A CA 1
ATOM 726 C C . ALA A 1 95 ? -5.373 2.112 9.565 1.00 96.06 95 ALA A C 1
ATOM 728 O O . ALA A 1 95 ? -6.058 1.615 10.457 1.00 96.06 95 ALA A O 1
ATOM 729 N N . THR A 1 96 ? -5.796 3.143 8.831 1.00 96.06 96 THR A N 1
ATOM 730 C CA . THR A 1 96 ? -7.094 3.803 9.035 1.00 96.06 96 THR A CA 1
ATOM 731 C C . THR A 1 96 ? -8.252 2.847 8.766 1.00 96.06 96 THR A C 1
ATOM 733 O O . THR A 1 96 ? -9.179 2.780 9.568 1.00 96.06 96 THR A O 1
ATOM 736 N N . TYR A 1 97 ? -8.177 2.052 7.694 1.00 95.06 97 TYR A N 1
ATOM 737 C CA . TYR A 1 97 ? -9.166 1.017 7.394 1.00 95.06 97 TYR A CA 1
ATOM 738 C C . TYR A 1 97 ? -9.341 0.051 8.572 1.00 95.06 97 TYR A C 1
ATOM 740 O O . TYR A 1 97 ? -10.464 -0.164 9.020 1.00 95.06 97 TYR A O 1
ATOM 748 N N . LYS A 1 98 ? -8.239 -0.467 9.132 1.00 94.62 98 LYS A N 1
ATOM 749 C CA . LYS A 1 98 ? -8.286 -1.380 10.286 1.00 94.62 98 LYS A CA 1
ATOM 750 C C . LYS A 1 98 ? -8.874 -0.722 11.536 1.00 94.62 98 LYS A C 1
ATOM 752 O O . LYS A 1 98 ? -9.606 -1.379 12.269 1.00 94.62 98 LYS A O 1
ATOM 757 N N . LEU A 1 99 ? -8.591 0.561 11.769 1.00 96.06 99 LEU A N 1
ATOM 758 C CA . LEU A 1 99 ? -9.184 1.309 12.882 1.00 96.06 99 LEU A CA 1
ATOM 759 C C . LEU A 1 99 ? -10.701 1.464 12.716 1.00 96.06 99 LEU A C 1
ATOM 761 O O . LEU A 1 99 ? -11.441 1.227 13.665 1.00 96.06 99 LEU A O 1
ATOM 765 N N . VAL A 1 100 ? -11.172 1.826 11.519 1.00 94.88 100 VAL A N 1
ATOM 766 C CA . VAL A 1 100 ? -12.610 1.988 11.238 1.00 94.88 100 VAL A CA 1
ATOM 767 C C . VAL A 1 100 ? -13.334 0.640 11.251 1.00 94.88 100 VAL A C 1
ATOM 769 O O . VAL A 1 100 ? -14.457 0.556 11.736 1.00 94.88 100 VAL A O 1
ATOM 772 N N . GLN A 1 101 ? -12.687 -0.435 10.800 1.00 93.88 101 GLN A N 1
ATOM 773 C CA . GLN A 1 101 ? -13.253 -1.786 10.831 1.00 93.88 101 GLN A CA 1
ATOM 774 C C . GLN A 1 101 ? -13.578 -2.264 12.261 1.00 93.88 101 GLN A C 1
ATOM 776 O O . GLN A 1 101 ? -14.473 -3.082 12.446 1.00 93.88 101 GLN A O 1
ATOM 781 N N . GLN A 1 102 ? -12.887 -1.739 13.277 1.00 94.31 102 GLN A N 1
ATOM 782 C CA . GLN A 1 102 ? -13.128 -2.056 14.691 1.00 94.31 102 GLN A CA 1
ATOM 783 C C . GLN A 1 102 ? -14.226 -1.194 15.341 1.00 94.31 102 GLN A C 1
ATOM 785 O O . GLN A 1 102 ? -14.581 -1.422 16.498 1.00 94.31 102 GLN A O 1
ATOM 790 N N . GLN A 1 103 ? -14.750 -0.189 14.636 1.00 94.12 103 GLN A N 1
ATOM 791 C CA . GLN A 1 103 ? -15.810 0.689 15.133 1.00 94.12 103 GLN A CA 1
ATOM 792 C C . GLN A 1 103 ? -17.204 0.094 14.860 1.00 94.12 103 GLN A C 1
ATOM 794 O O . GLN A 1 103 ? -17.341 -0.782 14.004 1.00 94.12 103 GLN A O 1
ATOM 799 N N . PRO A 1 104 ? -18.264 0.563 15.548 1.00 92.62 104 PRO A N 1
ATOM 800 C CA . PRO A 1 104 ? -19.631 0.124 15.268 1.00 92.62 104 PRO A CA 1
ATOM 801 C C . PRO A 1 104 ? -20.015 0.360 13.798 1.00 92.62 104 PRO A C 1
ATOM 803 O O . PRO A 1 104 ? -19.901 1.485 13.309 1.00 92.62 104 PRO A O 1
ATOM 806 N N . GLY A 1 105 ? -20.476 -0.679 13.095 1.00 86.44 105 GLY A N 1
ATOM 807 C CA . GLY A 1 105 ? -20.765 -0.62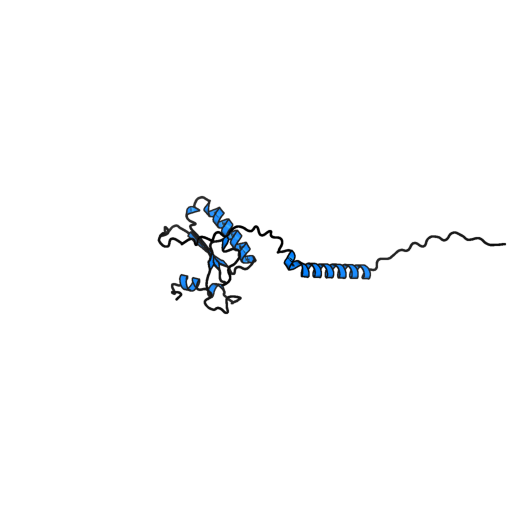2 11.656 1.00 86.44 105 GLY A CA 1
ATOM 808 C C . GLY A 1 105 ? -19.588 -1.039 10.764 1.00 86.44 105 GLY A C 1
ATOM 809 O O . GLY A 1 105 ? -19.770 -1.205 9.554 1.00 86.44 105 GLY A O 1
ATOM 810 N N . GLY A 1 106 ? -18.395 -1.222 11.338 1.00 87.38 106 GLY A N 1
ATOM 811 C CA . GLY A 1 106 ? -17.176 -1.639 10.645 1.00 87.38 106 GLY A CA 1
ATOM 812 C C . GLY A 1 106 ? -17.220 -3.075 10.118 1.00 87.38 106 GLY A C 1
ATOM 813 O O . GLY A 1 106 ? -16.479 -3.401 9.195 1.00 87.38 106 GLY A O 1
ATOM 814 N N . GLU A 1 107 ? -18.141 -3.910 10.602 1.00 88.06 107 GLU A N 1
ATOM 815 C CA . GLU A 1 107 ? -18.384 -5.275 10.115 1.00 88.06 107 GLU A CA 1
ATOM 816 C C . GLU A 1 107 ? -18.777 -5.340 8.630 1.00 88.06 107 GLU A C 1
ATOM 818 O O . GLU A 1 107 ? -18.622 -6.377 7.982 1.00 88.06 107 GLU A O 1
ATOM 823 N N . ARG A 1 108 ? -19.266 -4.224 8.076 1.00 89.12 108 ARG A N 1
ATOM 824 C CA . ARG A 1 108 ? -19.560 -4.091 6.646 1.00 89.12 108 ARG A CA 1
ATOM 825 C C . ARG A 1 108 ? -18.304 -3.911 5.802 1.00 89.12 108 ARG A C 1
ATOM 827 O O . ARG A 1 108 ? -18.355 -4.191 4.610 1.00 89.12 108 ARG A O 1
ATOM 834 N N . LEU A 1 109 ? -17.195 -3.452 6.383 1.00 90.88 109 LEU A N 1
ATOM 835 C CA . LEU A 1 109 ? -15.908 -3.343 5.701 1.00 90.88 109 LEU A CA 1
ATOM 836 C C . LEU A 1 109 ? -15.269 -4.733 5.640 1.00 90.88 109 LEU A C 1
ATOM 838 O O . LEU A 1 109 ? -14.618 -5.182 6.586 1.00 90.88 109 LEU A O 1
ATOM 842 N N . THR A 1 110 ? -15.495 -5.446 4.541 1.00 89.12 110 THR A N 1
ATOM 843 C CA . THR A 1 110 ? -15.127 -6.865 4.429 1.00 89.12 110 THR A CA 1
ATOM 844 C C . THR A 1 110 ? -13.767 -7.094 3.796 1.00 89.12 110 THR A C 1
ATOM 846 O O . THR A 1 110 ? -13.163 -8.142 4.018 1.00 89.12 110 THR A O 1
ATOM 849 N N . GLY A 1 111 ? -13.263 -6.130 3.030 1.00 89.12 111 GLY A N 1
ATOM 850 C CA . GLY A 1 111 ? -12.026 -6.293 2.286 1.00 89.12 111 GLY A CA 1
ATOM 851 C C . GLY A 1 111 ? -11.293 -4.985 2.044 1.00 89.12 111 GLY A C 1
ATOM 852 O O . GLY A 1 111 ? -11.892 -3.930 1.834 1.00 89.12 111 GLY A O 1
ATOM 853 N N . PHE A 1 112 ? -9.968 -5.091 2.030 1.00 92.62 112 PHE A N 1
ATOM 854 C CA . PHE A 1 112 ? -9.066 -4.040 1.595 1.00 92.62 112 PHE A CA 1
ATOM 855 C C . PHE A 1 112 ? -8.059 -4.653 0.630 1.00 92.62 112 PHE A C 1
ATOM 857 O O . PHE A 1 112 ? -7.345 -5.583 1.002 1.00 92.62 112 PHE A O 1
ATOM 864 N N . THR A 1 113 ? -8.013 -4.165 -0.607 1.00 92.31 113 THR A N 1
ATOM 865 C CA . THR A 1 113 ? -7.080 -4.673 -1.618 1.00 92.31 113 THR A CA 1
ATOM 866 C C . THR A 1 113 ? -6.351 -3.531 -2.291 1.00 92.31 113 THR A C 1
ATOM 868 O O . THR A 1 113 ? -6.956 -2.620 -2.857 1.00 92.31 113 THR A O 1
ATOM 871 N N . ARG A 1 114 ? -5.026 -3.608 -2.265 1.00 92.62 114 ARG A N 1
ATOM 872 C CA . ARG A 1 114 ? -4.163 -2.745 -3.059 1.00 92.62 114 ARG A CA 1
ATOM 873 C C . ARG A 1 114 ? -3.919 -3.381 -4.418 1.00 92.62 114 ARG A C 1
ATOM 875 O O . ARG A 1 114 ? -3.562 -4.548 -4.481 1.00 92.62 114 ARG A O 1
ATOM 882 N N . ILE A 1 115 ? -4.058 -2.631 -5.497 1.00 89.25 115 ILE A N 1
ATOM 883 C CA . ILE A 1 115 ? -3.710 -3.076 -6.844 1.00 89.25 115 ILE A CA 1
ATOM 884 C C . ILE A 1 115 ? -2.357 -2.477 -7.210 1.00 89.25 115 ILE A C 1
ATOM 886 O O . ILE A 1 115 ? -2.210 -1.256 -7.227 1.00 89.25 115 ILE A O 1
ATOM 890 N N . LEU A 1 116 ? -1.374 -3.332 -7.481 1.00 88.44 116 LEU A N 1
ATOM 891 C CA . LEU A 1 116 ? -0.017 -2.919 -7.828 1.00 88.44 116 LEU A CA 1
ATOM 892 C C . LEU A 1 116 ? 0.170 -2.937 -9.352 1.00 88.44 116 LEU A C 1
ATOM 894 O O . LEU A 1 116 ? 0.029 -3.989 -9.979 1.00 88.44 116 LEU A O 1
ATOM 898 N N . HIS A 1 117 ? 0.489 -1.779 -9.940 1.00 81.94 117 HIS A N 1
ATOM 899 C CA . HIS A 1 117 ? 0.673 -1.590 -11.394 1.00 81.94 117 HIS A CA 1
ATOM 900 C C . HIS A 1 117 ? 2.141 -1.630 -11.817 1.00 81.94 117 HIS A C 1
ATOM 902 O O . HIS A 1 117 ? 2.608 -0.754 -12.542 1.00 81.94 117 HIS A O 1
ATOM 908 N N . ARG A 1 118 ? 2.872 -2.622 -11.321 1.00 78.69 118 ARG A N 1
ATOM 909 C CA . ARG A 1 118 ? 4.248 -2.918 -11.726 1.00 78.69 118 ARG A CA 1
ATOM 910 C C . ARG A 1 118 ? 4.469 -4.417 -11.654 1.00 78.69 118 ARG A C 1
ATOM 912 O O . ARG A 1 118 ? 3.831 -5.066 -10.833 1.00 78.69 118 ARG A O 1
ATOM 919 N N . THR A 1 119 ? 5.393 -4.931 -12.457 1.00 79.06 119 THR A N 1
ATOM 920 C CA . THR A 1 119 ? 5.749 -6.360 -12.485 1.00 79.06 119 THR A CA 1
ATOM 921 C C . THR A 1 119 ? 6.642 -6.804 -11.331 1.00 79.06 119 THR A C 1
ATOM 923 O O . THR A 1 119 ? 6.792 -7.998 -11.077 1.00 79.06 119 THR A O 1
ATOM 926 N N . VAL A 1 120 ? 7.280 -5.850 -10.655 1.00 83.62 120 VAL A N 1
ATOM 927 C CA . VAL A 1 120 ? 8.219 -6.126 -9.569 1.00 83.62 120 VAL A CA 1
ATOM 928 C C . VAL A 1 120 ? 7.496 -5.976 -8.229 1.00 83.62 120 VAL A C 1
ATOM 930 O O . VAL A 1 120 ? 6.935 -4.904 -7.983 1.00 83.62 120 VAL A O 1
ATOM 933 N N . PRO A 1 121 ? 7.544 -6.987 -7.342 1.00 85.31 121 PRO A N 1
ATOM 934 C CA . PRO A 1 121 ? 6.933 -6.893 -6.024 1.00 85.31 121 PRO A CA 1
ATOM 935 C C . PRO A 1 121 ? 7.590 -5.785 -5.198 1.00 85.31 121 PRO A C 1
ATOM 937 O O . PRO A 1 121 ? 8.777 -5.487 -5.348 1.00 85.31 121 PRO A O 1
ATOM 940 N N . ASP A 1 122 ? 6.814 -5.168 -4.313 1.00 86.88 122 ASP A N 1
ATOM 941 C CA . ASP A 1 122 ? 7.318 -4.158 -3.391 1.00 86.88 122 ASP A CA 1
ATOM 942 C C . ASP A 1 122 ? 7.289 -4.643 -1.936 1.00 86.88 122 ASP A C 1
ATOM 944 O O . ASP A 1 122 ? 6.754 -5.698 -1.602 1.00 86.88 122 ASP A O 1
ATOM 948 N N . VAL A 1 123 ? 7.854 -3.821 -1.055 1.00 89.12 123 VAL A N 1
ATOM 949 C CA . VAL A 1 123 ? 7.982 -4.111 0.380 1.00 89.12 123 VAL A CA 1
ATOM 950 C C . VAL A 1 123 ? 6.647 -4.173 1.130 1.00 89.12 123 VAL A C 1
ATOM 952 O O . VAL A 1 123 ? 6.632 -4.536 2.301 1.00 89.12 123 VAL A O 1
ATOM 955 N N . LEU A 1 124 ? 5.536 -3.761 0.507 1.00 89.88 124 LEU A N 1
ATOM 956 C CA . LEU A 1 124 ? 4.221 -3.728 1.149 1.00 89.88 124 LEU A CA 1
ATOM 957 C C . LEU A 1 124 ? 3.359 -4.935 0.806 1.00 89.88 124 LEU A C 1
ATOM 959 O O . LEU A 1 124 ? 2.316 -5.103 1.435 1.00 89.88 124 LEU A O 1
ATOM 963 N N . MET A 1 125 ? 3.768 -5.775 -0.147 1.00 87.19 125 MET A N 1
ATOM 964 C CA . MET A 1 125 ? 3.020 -6.985 -0.493 1.00 87.19 125 MET A CA 1
ATOM 965 C C . MET A 1 125 ? 2.877 -7.958 0.684 1.00 87.19 125 MET A C 1
ATOM 967 O O . MET A 1 125 ? 1.857 -8.635 0.777 1.00 87.19 125 MET A O 1
ATOM 971 N N . ASP A 1 126 ? 3.844 -7.967 1.605 1.00 88.19 126 ASP A N 1
ATOM 972 C CA . ASP A 1 126 ? 3.800 -8.790 2.819 1.00 88.19 126 ASP A CA 1
ATOM 973 C C . ASP A 1 126 ? 2.926 -8.174 3.932 1.00 88.19 126 ASP A C 1
ATOM 975 O O . ASP A 1 126 ? 2.506 -8.866 4.858 1.00 88.19 126 ASP A O 1
ATOM 979 N N . GLU A 1 127 ? 2.641 -6.867 3.866 1.00 90.31 127 GLU A N 1
ATOM 980 C CA . GLU A 1 127 ? 1.928 -6.115 4.912 1.00 90.31 127 GLU A CA 1
ATOM 981 C C . GLU A 1 127 ? 0.454 -5.858 4.553 1.00 90.31 127 GLU A C 1
ATOM 983 O O . GLU A 1 127 ? -0.437 -5.938 5.407 1.00 90.31 127 GLU A O 1
ATOM 988 N N . ILE A 1 128 ? 0.197 -5.509 3.292 1.00 91.56 128 ILE A N 1
ATOM 989 C CA . ILE A 1 128 ? -1.101 -5.071 2.782 1.00 91.56 128 ILE A CA 1
ATOM 990 C C . ILE A 1 128 ? -1.553 -6.066 1.713 1.00 91.56 128 ILE A C 1
ATOM 992 O O . ILE A 1 128 ? -0.801 -6.281 0.757 1.00 91.56 128 ILE A O 1
ATOM 996 N N . PRO A 1 129 ? -2.788 -6.608 1.794 1.00 91.75 129 PRO A N 1
ATOM 997 C CA . PRO A 1 129 ? -3.306 -7.505 0.769 1.00 91.75 129 PRO A CA 1
ATOM 998 C C . PRO A 1 129 ? -3.223 -6.842 -0.608 1.00 91.75 129 PRO A C 1
ATOM 1000 O O . PRO A 1 129 ? -3.917 -5.860 -0.887 1.00 91.75 129 PRO A O 1
ATOM 1003 N N . THR A 1 130 ? -2.324 -7.352 -1.447 1.00 89.62 130 THR A N 1
ATOM 1004 C CA . THR A 1 130 ? -1.977 -6.737 -2.726 1.00 89.62 130 THR A CA 1
ATOM 1005 C C . THR A 1 130 ? -2.295 -7.694 -3.865 1.00 89.62 130 THR A C 1
ATOM 1007 O O . THR A 1 130 ? -1.801 -8.817 -3.904 1.00 89.62 130 THR A O 1
ATOM 1010 N N . PHE A 1 131 ? -3.100 -7.228 -4.815 1.00 87.81 131 PHE A N 1
ATOM 1011 C CA . PHE A 1 131 ? -3.276 -7.857 -6.111 1.00 87.81 131 PHE A CA 1
ATOM 1012 C C . PHE A 1 131 ? -2.209 -7.329 -7.070 1.00 87.81 131 PHE A C 1
ATOM 1014 O O . PHE A 1 131 ? -2.148 -6.132 -7.365 1.00 87.81 131 PHE A O 1
ATOM 1021 N N . HIS A 1 132 ? -1.348 -8.229 -7.527 1.00 85.00 132 HIS A N 1
ATOM 1022 C CA . HIS A 1 132 ? -0.288 -7.916 -8.471 1.00 85.00 132 HIS A CA 1
ATOM 1023 C C . HIS A 1 132 ? -0.826 -8.009 -9.897 1.00 85.00 132 HIS A C 1
ATOM 1025 O O . HIS A 1 132 ? -1.319 -9.063 -10.292 1.00 85.00 132 HIS A O 1
ATOM 1031 N N . THR A 1 133 ? -0.736 -6.913 -10.653 1.00 79.00 133 THR A N 1
ATOM 1032 C CA . THR A 1 133 ? -1.274 -6.856 -12.018 1.00 79.00 133 THR A CA 1
ATOM 1033 C C . THR A 1 133 ? -0.174 -6.940 -13.050 1.00 79.00 133 THR A C 1
ATOM 1035 O O . THR A 1 133 ? 0.831 -6.236 -12.960 1.00 79.00 133 THR A O 1
ATOM 1038 N N . GLN A 1 134 ? -0.387 -7.767 -14.064 1.00 79.88 134 GLN A N 1
ATOM 1039 C CA . GLN A 1 134 ? 0.462 -7.797 -15.239 1.00 79.88 134 GLN A CA 1
ATOM 1040 C C . GLN A 1 134 ? 0.139 -6.598 -16.147 1.00 79.88 134 GLN A C 1
ATOM 1042 O O . GLN A 1 134 ? -1.035 -6.234 -16.337 1.00 79.88 134 GLN A O 1
ATOM 1047 N N . PRO A 1 135 ? 1.168 -5.941 -16.708 1.00 74.25 135 PRO A N 1
ATOM 1048 C CA . PRO A 1 135 ? 0.972 -4.862 -17.656 1.00 74.25 135 PRO A CA 1
ATOM 1049 C C . PRO A 1 135 ? 0.490 -5.419 -19.000 1.00 74.25 135 PRO A C 1
ATOM 1051 O O . PRO A 1 135 ? 1.046 -6.377 -19.527 1.00 74.25 135 PRO A O 1
ATOM 1054 N N . LEU A 1 136 ? -0.490 -4.755 -19.618 1.00 74.75 136 LEU A N 1
ATOM 1055 C CA . LEU A 1 136 ? -0.957 -5.074 -20.977 1.00 74.75 136 LEU A CA 1
ATOM 1056 C C . LEU A 1 136 ? 0.126 -4.816 -22.033 1.00 74.75 136 LEU A C 1
ATOM 1058 O O . LEU A 1 136 ? 0.136 -5.411 -23.108 1.00 74.75 136 LEU A O 1
ATOM 1062 N N . LYS A 1 137 ? 1.022 -3.876 -21.730 1.00 76.38 137 LYS A N 1
ATOM 1063 C CA . LYS A 1 137 ? 2.156 -3.483 -22.562 1.00 76.38 137 LYS A CA 1
ATOM 1064 C C . LYS A 1 137 ? 3.420 -3.503 -21.706 1.00 76.38 137 LYS A C 1
ATOM 1066 O O . LYS A 1 137 ? 3.519 -2.652 -20.819 1.00 76.38 137 LYS A O 1
ATOM 1071 N N . PRO A 1 138 ? 4.384 -4.405 -21.955 1.00 73.94 138 PRO A N 1
ATOM 1072 C CA . PRO A 1 138 ? 5.576 -4.539 -21.116 1.00 73.94 138 PRO A CA 1
ATOM 1073 C C . PRO A 1 138 ? 6.446 -3.274 -21.106 1.00 73.94 138 PRO A C 1
ATOM 1075 O O . PRO A 1 138 ? 7.078 -2.967 -20.102 1.00 73.94 138 PRO A O 1
ATOM 1078 N N . GLN A 1 139 ? 6.421 -2.474 -22.177 1.00 74.31 139 GLN A N 1
ATOM 1079 C CA . GLN A 1 139 ? 7.143 -1.198 -22.245 1.00 74.31 139 GLN A CA 1
ATOM 1080 C C . GLN A 1 139 ? 6.634 -0.129 -21.260 1.00 74.31 139 GLN A C 1
ATOM 1082 O O . GLN A 1 139 ? 7.324 0.856 -21.023 1.00 74.31 139 GLN A O 1
ATOM 1087 N N . CYS A 1 140 ? 5.436 -0.309 -20.701 1.00 69.06 140 CYS A N 1
ATOM 1088 C CA . CYS A 1 140 ? 4.792 0.638 -19.791 1.00 69.06 140 CYS A CA 1
ATOM 1089 C C . CYS A 1 140 ? 4.962 0.271 -18.308 1.00 69.06 140 CYS A C 1
ATOM 1091 O O . CYS A 1 140 ? 4.317 0.888 -17.465 1.00 69.06 140 CYS A O 1
ATOM 1093 N N . ASP A 1 141 ? 5.792 -0.723 -17.983 1.00 71.69 141 ASP A N 1
ATOM 1094 C CA . ASP A 1 141 ? 6.031 -1.133 -16.594 1.00 71.69 141 ASP A CA 1
ATOM 1095 C C . ASP A 1 141 ? 6.805 -0.076 -15.782 1.00 71.69 141 ASP A C 1
ATOM 1097 O O . ASP A 1 141 ? 6.585 0.091 -14.588 1.00 71.69 141 ASP A O 1
ATOM 1101 N N . GLY A 1 142 ? 7.697 0.676 -16.436 1.00 68.31 142 GLY A N 1
ATOM 1102 C CA . GLY A 1 142 ? 8.459 1.750 -15.790 1.00 68.31 142 GLY A CA 1
ATOM 1103 C C . GLY A 1 142 ? 7.717 3.087 -15.752 1.00 68.31 142 GLY A C 1
ATOM 1104 O 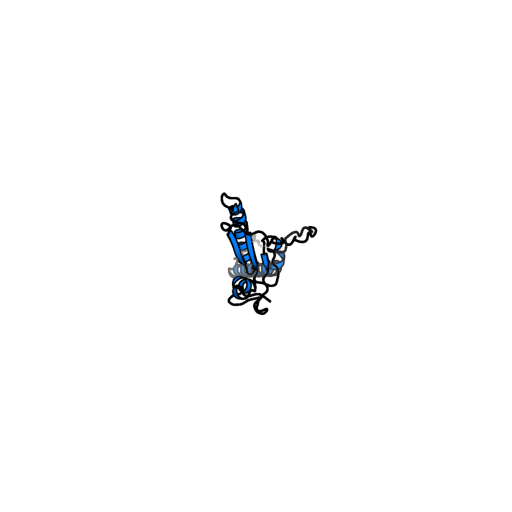O . GLY A 1 142 ? 7.676 3.747 -14.715 1.00 68.31 142 GLY A O 1
ATOM 1105 N N . TRP A 1 143 ? 7.157 3.515 -16.888 1.00 67.44 143 TRP A N 1
ATOM 1106 C CA . TRP A 1 143 ? 6.452 4.791 -17.002 1.00 67.44 143 TRP A CA 1
ATOM 1107 C C . TRP A 1 143 ? 5.575 4.838 -18.258 1.00 67.44 143 TRP A C 1
ATOM 1109 O O . TRP A 1 143 ? 6.042 4.519 -19.348 1.00 67.44 143 TRP A O 1
ATOM 1119 N N . CYS A 1 144 ? 4.326 5.277 -18.105 1.00 71.31 144 CYS A N 1
ATOM 1120 C CA . CYS A 1 144 ? 3.401 5.647 -19.179 1.00 71.31 144 CYS A CA 1
ATOM 1121 C C . CYS A 1 144 ? 2.450 6.729 -18.645 1.00 71.31 144 CYS A C 1
ATOM 1123 O O . CYS A 1 144 ? 2.276 6.833 -17.432 1.00 71.31 144 CYS A O 1
ATOM 1125 N N . ASP A 1 145 ? 1.809 7.504 -19.523 1.00 74.25 145 ASP A N 1
ATOM 1126 C CA . ASP A 1 145 ? 0.930 8.618 -19.113 1.00 74.25 145 ASP A CA 1
ATOM 1127 C C . ASP A 1 145 ? -0.204 8.173 -18.171 1.00 74.25 145 ASP A C 1
ATOM 1129 O O . ASP A 1 145 ? -0.633 8.918 -17.293 1.00 74.25 145 ASP A O 1
ATOM 1133 N N . TYR A 1 146 ? -0.653 6.922 -18.322 1.00 72.00 146 TYR A N 1
ATOM 1134 C CA . TYR A 1 146 ? -1.669 6.301 -17.475 1.00 72.00 146 TYR A CA 1
ATOM 1135 C C . TYR A 1 146 ? -1.277 4.861 -17.104 1.00 72.00 146 TYR A C 1
ATOM 1137 O O . TYR A 1 146 ? -1.774 3.911 -17.716 1.00 72.00 146 TYR A O 1
ATOM 1145 N N . PRO A 1 147 ? -0.421 4.662 -16.084 1.00 68.12 147 PRO A N 1
ATOM 1146 C CA . PRO A 1 147 ? 0.039 3.329 -15.680 1.00 68.12 147 PRO A CA 1
ATOM 1147 C C . PRO A 1 147 ? -1.124 2.444 -15.221 1.00 68.12 147 PRO A C 1
ATOM 1149 O O . PRO A 1 147 ? -1.223 1.276 -15.591 1.00 68.12 147 PRO A O 1
ATOM 1152 N N . VAL A 1 148 ? -2.079 3.047 -14.506 1.00 69.25 148 VAL A N 1
ATOM 1153 C CA . VAL A 1 148 ? -3.306 2.387 -14.046 1.00 69.25 148 VAL A CA 1
ATOM 1154 C C . VAL A 1 148 ? -4.126 1.860 -15.227 1.00 69.25 148 VAL A C 1
ATOM 1156 O O . VAL A 1 148 ? -4.617 0.739 -15.166 1.00 69.25 148 VAL A O 1
ATOM 1159 N N . ALA A 1 149 ? -4.221 2.618 -16.330 1.00 71.38 149 ALA A N 1
ATOM 1160 C CA . ALA A 1 149 ? -4.977 2.234 -17.527 1.00 71.38 149 ALA A CA 1
ATOM 1161 C C . ALA A 1 149 ? -4.401 1.002 -18.248 1.00 71.38 149 ALA A C 1
ATOM 1163 O O . ALA A 1 149 ? -5.119 0.303 -18.965 1.00 71.38 149 ALA A O 1
ATOM 1164 N N . ASN A 1 150 ? -3.107 0.744 -18.057 1.00 64.31 150 ASN A N 1
ATOM 1165 C CA . ASN A 1 150 ? -2.339 -0.262 -18.780 1.00 64.31 150 ASN A CA 1
ATOM 1166 C C . ASN A 1 150 ? -2.238 -1.608 -18.042 1.00 64.31 150 ASN A C 1
ATOM 1168 O O . ASN A 1 150 ? -1.318 -2.382 -18.283 1.00 64.31 150 ASN A O 1
ATOM 1172 N N . SER A 1 151 ? -3.156 -1.914 -17.134 1.00 65.19 151 SER A N 1
ATOM 1173 C CA . SER A 1 151 ? -3.066 -3.126 -16.319 1.00 65.19 151 SER A CA 1
ATOM 1174 C C . SER A 1 151 ? -4.259 -4.051 -16.530 1.00 65.19 151 SER A C 1
ATOM 1176 O O . SER A 1 151 ? -5.387 -3.610 -16.763 1.00 65.19 151 SER A O 1
ATOM 1178 N N . GLU A 1 152 ? -3.993 -5.354 -16.472 1.00 68.38 152 GLU A N 1
ATOM 1179 C CA . GLU A 1 152 ? -4.966 -6.410 -16.778 1.00 68.38 152 GLU A CA 1
ATOM 1180 C C . GLU A 1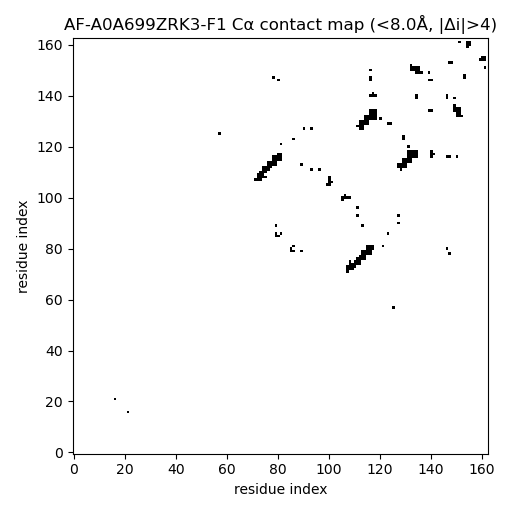 152 ? -6.222 -6.371 -15.887 1.00 68.38 152 GLU A C 1
ATOM 1182 O O . GLU A 1 152 ? -7.313 -6.734 -16.323 1.00 68.38 152 GLU A O 1
ATOM 1187 N N . TRP A 1 153 ? -6.121 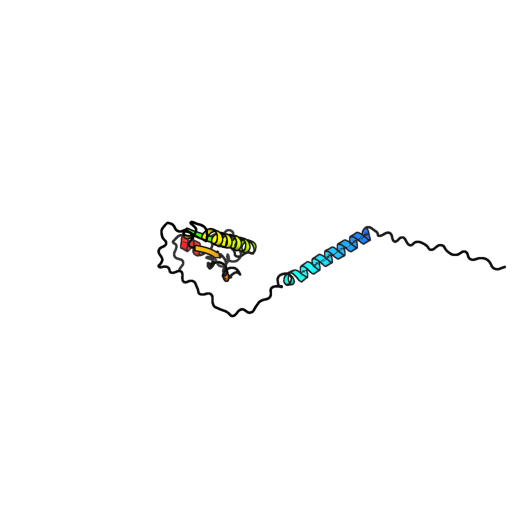-5.850 -14.660 1.00 66.75 153 TRP A N 1
ATOM 1188 C CA . TRP A 1 153 ? -7.275 -5.747 -13.762 1.00 66.75 153 TRP A CA 1
ATOM 1189 C C . TRP A 1 153 ? -8.363 -4.817 -14.315 1.00 66.75 153 TRP A C 1
ATOM 1191 O O . TRP A 1 153 ? -9.542 -5.069 -14.083 1.00 66.75 153 TRP A O 1
ATOM 1201 N N . LEU A 1 154 ? -8.010 -3.773 -15.080 1.00 64.06 154 LEU A N 1
ATOM 1202 C CA . LEU A 1 154 ? -9.012 -2.928 -15.735 1.00 64.06 154 LEU A CA 1
ATOM 1203 C C . LEU A 1 154 ? -9.719 -3.654 -16.872 1.00 64.06 154 LEU A C 1
ATOM 1205 O O . LEU A 1 154 ? -10.842 -3.277 -17.201 1.00 64.06 154 LEU A O 1
ATOM 1209 N N . ALA A 1 155 ? -9.077 -4.636 -17.505 1.00 62.34 155 ALA A N 1
ATOM 1210 C CA . ALA A 1 155 ? -9.760 -5.511 -18.450 1.00 62.34 155 ALA A CA 1
ATOM 1211 C C . ALA A 1 155 ? -10.739 -6.422 -17.693 1.00 62.34 155 ALA A C 1
ATOM 1213 O O . ALA A 1 155 ? -11.914 -6.463 -18.054 1.00 62.34 155 ALA A O 1
ATOM 1214 N N . CYS A 1 156 ? -10.304 -7.005 -16.569 1.00 60.00 156 CYS A N 1
ATOM 1215 C CA . CYS A 1 156 ? -11.151 -7.809 -15.683 1.00 60.00 156 CYS A CA 1
ATOM 1216 C C . CYS A 1 156 ? -12.388 -7.033 -15.181 1.00 60.00 156 CYS A C 1
ATOM 1218 O O . CYS A 1 156 ? -13.517 -7.494 -15.342 1.00 60.00 156 CYS A O 1
ATOM 1220 N N . VAL A 1 157 ? -12.212 -5.808 -14.669 1.00 62.56 157 VAL A N 1
ATOM 1221 C CA . VAL A 1 157 ? -13.324 -4.958 -14.193 1.00 62.56 157 VAL A CA 1
ATOM 1222 C C . VAL A 1 157 ? -14.246 -4.515 -15.329 1.00 62.56 157 VAL A C 1
ATOM 1224 O O . VAL A 1 157 ? -15.449 -4.373 -15.126 1.00 62.56 157 VAL A O 1
ATOM 1227 N N . ARG A 1 158 ? -13.718 -4.334 -16.545 1.00 57.72 158 ARG A N 1
ATOM 1228 C CA . ARG A 1 158 ? -14.533 -4.021 -17.729 1.00 57.72 158 ARG A CA 1
ATOM 1229 C C . ARG A 1 158 ? -15.221 -5.249 -18.341 1.00 57.72 158 ARG A C 1
ATOM 1231 O O . ARG A 1 158 ? -15.856 -5.111 -19.380 1.00 57.72 158 ARG A O 1
ATOM 1238 N N . GLY A 1 159 ? -15.115 -6.429 -17.725 1.00 49.19 159 GLY A N 1
ATOM 1239 C CA . GLY A 1 159 ? -15.728 -7.661 -18.230 1.00 49.19 159 GLY A CA 1
ATOM 1240 C C . GLY A 1 159 ? -15.038 -8.234 -19.471 1.00 49.19 159 GLY A C 1
ATOM 1241 O O . GLY A 1 159 ? -15.597 -9.100 -20.138 1.00 49.19 159 GLY A O 1
ATOM 1242 N N . HIS A 1 160 ? -13.830 -7.768 -19.790 1.00 47.41 160 HIS A N 1
ATOM 1243 C CA . HIS A 1 160 ? -13.002 -8.365 -20.829 1.00 47.41 160 HIS A CA 1
ATOM 1244 C C . HIS A 1 160 ? -12.172 -9.487 -20.200 1.00 47.41 160 HIS A C 1
ATOM 1246 O O . HIS A 1 160 ? -11.361 -9.241 -19.307 1.00 47.41 160 HIS A O 1
ATOM 1252 N N . SER A 1 161 ? -12.377 -10.723 -20.660 1.00 38.06 161 SER A N 1
ATOM 1253 C CA . SER A 1 161 ? -11.553 -11.867 -20.269 1.00 38.06 161 SER A CA 1
ATOM 1254 C C . SER A 1 161 ? -10.094 -11.598 -20.633 1.00 38.06 161 SER A C 1
ATOM 1256 O O . SER A 1 161 ? -9.772 -11.382 -21.801 1.00 38.06 161 SER A O 1
ATOM 1258 N N . VAL A 1 162 ? -9.225 -11.589 -19.624 1.00 43.78 162 VAL A N 1
ATOM 1259 C CA . VAL A 1 162 ? -7.774 -11.623 -19.811 1.00 43.78 162 VAL A CA 1
ATOM 1260 C C . VAL A 1 162 ? -7.438 -13.078 -20.136 1.00 43.78 162 VAL A C 1
ATOM 1262 O O . VAL A 1 162 ? -7.660 -13.953 -19.299 1.00 43.78 162 VAL A O 1
ATOM 1265 N N . VAL A 1 163 ? -7.061 -13.328 -21.391 1.00 36.25 163 VAL A N 1
ATOM 1266 C CA . VAL A 1 163 ? -6.637 -14.638 -21.917 1.00 36.25 163 VAL A CA 1
ATOM 1267 C C . VAL A 1 163 ? -5.146 -14.806 -21.694 1.00 36.25 163 VAL A C 1
ATOM 1269 O O . VAL A 1 163 ? -4.423 -13.823 -21.975 1.00 36.25 163 VAL A O 1
#

Secondary structure (DSSP, 8-state):
-----PPPPP--------HHHHHHHHHHHHHHHHHHHHHSHHHHS-------------------TT----TT-EEEEEEE---HHHHHHHHHHHHHHHHHHTSTTGGGEEEEEEEE-SSS--TTTTTS-EEE--BSSGGGSS--S-TGGGBHHHHHHTT----

Organism: Haematococcus lacustris (NCBI:txid44745)